Protein AF-A2FHY2-F1 (afdb_monomer_lite)

Secondary structure (DSSP, 8-state):
--HHHHHHHHHHHHHHHHHHHHHHHHHHHHHHHHHHHHHHHHHHHHHHHHHHHHHHHHHTTS---TT----HHHHHHTTTT-GGG---S--HHHHHHHHHHHHHHHHHHHHHHHHHHH-SS---HHHHHHHHHHHHHHHHHHHHTTSSPPPPTTSHHHHHHHHHHHHHHHHHHHHHTT-

Sequence (179 aa):
MSSAADQQQLNILQKAMEKHMKVEQMEEENDKIRQQIQTRQETFERLNQLSLAAATLLGSVDSSAPVTEMSSAKCLSKLEESDAVNGENDHFEDDQVKIIVGKYINHLLSKLVDFAERNPEQIDIFGMQEIEDEMSQLYIFGEDKKIIPTTKPTEGWKQSAAVHHQLFEKLHSYIEDNK

Structure (mmCIF, N/CA/C/O backbone):
data_AF-A2FHY2-F1
#
_entry.id   AF-A2FHY2-F1
#
loop_
_atom_site.group_PDB
_atom_site.id
_atom_site.type_symbol
_atom_site.label_atom_id
_atom_site.label_alt_id
_atom_site.label_comp_id
_atom_site.label_asym_id
_atom_site.label_entity_id
_atom_site.label_seq_id
_atom_site.pdbx_PDB_ins_code
_atom_site.Cartn_x
_atom_site.Cartn_y
_atom_site.Cartn_z
_atom_site.occupancy
_atom_site.B_iso_or_equiv
_atom_site.auth_seq_id
_atom_site.auth_comp_id
_atom_site.auth_asym_id
_atom_site.auth_atom_id
_atom_site.pdbx_PDB_model_num
ATOM 1 N N . MET A 1 1 ? -20.270 -5.194 70.641 1.00 48.66 1 MET A N 1
ATOM 2 C CA . MET A 1 1 ? -21.131 -5.127 69.437 1.00 48.66 1 MET A CA 1
ATOM 3 C C . MET A 1 1 ? -20.578 -4.108 68.420 1.00 48.66 1 MET A C 1
ATOM 5 O O . MET A 1 1 ? -21.302 -3.211 68.027 1.00 48.66 1 MET A O 1
ATOM 9 N N . SER A 1 2 ? -19.311 -4.233 67.987 1.00 54.50 2 SER A N 1
ATOM 10 C CA . SER A 1 2 ? -18.657 -3.274 67.055 1.00 54.50 2 SER A CA 1
ATOM 11 C C . SER A 1 2 ? -18.424 -3.831 65.642 1.00 54.50 2 SER A C 1
ATOM 13 O O . SER A 1 2 ? -18.349 -3.077 64.681 1.00 54.50 2 SER A O 1
ATOM 15 N N . SER A 1 3 ? -18.368 -5.160 65.473 1.00 61.81 3 SER A N 1
ATOM 16 C CA . SER A 1 3 ? -17.728 -5.738 64.282 1.00 61.81 3 SER A CA 1
ATOM 17 C C . SER A 1 3 ? -18.463 -5.497 62.962 1.00 61.81 3 SER A C 1
ATOM 19 O O . SER A 1 3 ? -17.822 -5.498 61.923 1.00 61.81 3 SER A O 1
ATOM 21 N N . ALA A 1 4 ? -19.780 -5.268 62.967 1.00 66.19 4 ALA A N 1
ATOM 22 C CA . ALA A 1 4 ? -20.539 -5.042 61.734 1.00 66.19 4 ALA A CA 1
ATOM 23 C C . ALA A 1 4 ? -20.279 -3.655 61.112 1.00 66.19 4 ALA A C 1
ATOM 25 O O . ALA A 1 4 ? -20.245 -3.534 59.887 1.00 66.19 4 ALA A O 1
ATOM 26 N N . ALA A 1 5 ? -20.056 -2.630 61.943 1.00 68.44 5 ALA A N 1
ATOM 27 C CA . ALA A 1 5 ? -19.719 -1.282 61.484 1.00 68.44 5 ALA A CA 1
ATOM 28 C C . ALA A 1 5 ? -18.279 -1.228 60.946 1.00 68.44 5 ALA A C 1
ATOM 30 O O . ALA A 1 5 ? -18.037 -0.665 59.878 1.00 68.44 5 ALA A O 1
ATOM 31 N N . ASP A 1 6 ? -17.360 -1.919 61.627 1.00 71.38 6 ASP A N 1
ATOM 32 C CA . ASP A 1 6 ? -15.963 -2.056 61.207 1.00 71.38 6 ASP A CA 1
ATOM 33 C C . ASP A 1 6 ? -15.853 -2.821 59.869 1.00 71.38 6 ASP A C 1
ATOM 35 O O . ASP A 1 6 ? -15.109 -2.421 58.972 1.00 71.38 6 ASP A O 1
ATOM 39 N N . GLN A 1 7 ? -16.669 -3.868 59.670 1.00 75.50 7 GLN A N 1
ATOM 40 C CA . GLN A 1 7 ? -16.727 -4.623 58.409 1.00 75.50 7 GLN A CA 1
ATOM 41 C C . GLN A 1 7 ? -17.286 -3.792 57.240 1.00 75.50 7 GLN A C 1
ATOM 43 O O . GLN A 1 7 ? -16.853 -3.949 56.095 1.00 75.50 7 GLN A O 1
ATOM 48 N N . GLN A 1 8 ? -18.260 -2.912 57.502 1.00 78.31 8 GLN A N 1
ATOM 49 C CA . GLN A 1 8 ? -18.812 -2.014 56.485 1.00 78.31 8 GLN A CA 1
ATOM 50 C C . GLN A 1 8 ? -17.817 -0.921 56.087 1.00 78.31 8 GLN A C 1
ATOM 52 O O . GLN A 1 8 ? -17.675 -0.650 54.894 1.00 78.31 8 GLN A O 1
ATOM 57 N N . GLN A 1 9 ? -17.092 -0.337 57.046 1.00 76.69 9 GLN A N 1
ATOM 58 C CA . GLN A 1 9 ? -16.035 0.634 56.749 1.00 76.69 9 GLN A CA 1
ATOM 59 C C . GLN A 1 9 ? -14.903 0.010 55.929 1.00 76.69 9 GLN A C 1
ATOM 61 O O . GLN A 1 9 ? -14.477 0.611 54.945 1.00 76.69 9 GLN A O 1
ATOM 66 N N . LEU A 1 10 ? -14.485 -1.218 56.254 1.00 81.19 10 LEU A N 1
ATOM 67 C CA . LEU A 1 10 ? -13.490 -1.967 55.478 1.00 81.19 10 LEU A CA 1
ATOM 68 C C . LEU A 1 10 ? -13.924 -2.193 54.024 1.00 81.19 10 LEU A C 1
ATOM 70 O O . LEU A 1 10 ? -13.144 -1.945 53.110 1.00 81.19 10 LEU A O 1
ATOM 74 N N . ASN A 1 11 ? -15.180 -2.581 53.793 1.00 83.31 11 ASN A N 1
ATOM 75 C CA . ASN A 1 11 ? -15.709 -2.781 52.439 1.00 83.31 11 ASN A CA 1
ATOM 76 C C . ASN A 1 11 ? -15.774 -1.485 51.616 1.00 83.31 11 ASN A C 1
ATOM 78 O O . ASN A 1 11 ? -15.537 -1.498 50.406 1.00 83.31 11 ASN A O 1
ATOM 82 N N . ILE A 1 12 ? -16.105 -0.359 52.254 1.00 84.44 12 ILE A N 1
ATOM 83 C CA . ILE A 1 12 ? -16.106 0.954 51.595 1.00 84.44 12 ILE A CA 1
ATOM 84 C C . ILE A 1 12 ? -14.674 1.352 51.225 1.00 84.44 12 ILE A C 1
ATOM 86 O O . ILE A 1 12 ? -14.441 1.820 50.111 1.00 84.44 12 ILE A O 1
ATOM 90 N N . LEU A 1 13 ? -13.716 1.117 52.125 1.00 82.62 13 LEU A N 1
ATOM 91 C CA . LEU A 1 13 ? -12.307 1.436 51.908 1.00 82.62 13 LEU A CA 1
ATOM 92 C C . LEU A 1 13 ? -11.693 0.569 50.799 1.00 82.62 13 LEU A C 1
ATOM 94 O O . LEU A 1 13 ? -10.979 1.081 49.941 1.00 82.62 13 LEU A O 1
ATOM 98 N N . GLN A 1 14 ? -12.046 -0.716 50.754 1.00 83.69 14 GLN A N 1
ATOM 99 C CA . GLN A 1 14 ? -11.593 -1.650 49.725 1.00 83.69 14 GLN A CA 1
ATOM 100 C C . GLN A 1 14 ? -12.135 -1.276 48.336 1.00 83.69 14 GLN A C 1
ATOM 102 O O . GLN A 1 14 ? -11.371 -1.204 47.376 1.00 83.69 14 GLN A O 1
ATOM 107 N N . LYS A 1 15 ? -13.420 -0.905 48.235 1.00 85.75 15 LYS A N 1
ATOM 108 C CA . LYS A 1 15 ? -13.997 -0.368 46.988 1.00 85.75 15 LYS A CA 1
ATOM 109 C C . LYS A 1 15 ? -13.391 0.972 46.575 1.00 85.75 15 LYS A C 1
ATOM 111 O O . LYS A 1 15 ? -13.248 1.235 45.382 1.00 85.75 15 LYS A O 1
ATOM 116 N N . ALA A 1 16 ? -13.058 1.834 47.536 1.00 85.69 16 ALA A N 1
ATOM 117 C CA . ALA A 1 16 ? -12.389 3.100 47.254 1.00 85.69 16 ALA A CA 1
ATOM 118 C C . ALA A 1 16 ? -10.971 2.869 46.707 1.00 85.69 16 ALA A C 1
ATOM 120 O O . ALA A 1 16 ? -10.602 3.510 45.726 1.00 85.69 16 ALA A O 1
ATOM 121 N N . MET A 1 17 ? -10.226 1.910 47.268 1.00 83.81 17 MET A N 1
ATOM 122 C CA . MET A 1 17 ? -8.915 1.489 46.762 1.00 83.81 17 MET A CA 1
ATOM 123 C C . MET A 1 17 ? -8.988 0.913 45.346 1.00 83.81 17 MET A C 1
ATOM 125 O O . MET A 1 17 ? -8.236 1.350 44.480 1.00 83.81 17 MET A O 1
ATOM 129 N N . GLU A 1 18 ? -9.911 -0.016 45.079 1.00 89.12 18 GLU A N 1
ATOM 130 C CA . GLU A 1 18 ? -10.090 -0.591 43.735 1.00 89.12 18 GLU A CA 1
ATOM 131 C C . GLU A 1 18 ? -10.430 0.483 42.698 1.00 89.12 18 GLU A C 1
ATOM 133 O O . GLU A 1 18 ? -9.916 0.476 41.577 1.00 89.12 18 GLU A O 1
ATOM 138 N N . LYS A 1 19 ? -11.278 1.444 43.079 1.00 87.25 19 LYS A N 1
ATOM 139 C CA . LYS A 1 19 ? -11.622 2.570 42.214 1.00 87.25 19 LYS A CA 1
ATOM 140 C C . LYS A 1 19 ? -10.417 3.476 41.966 1.00 87.25 19 LYS A C 1
ATOM 142 O O . LYS A 1 19 ? -10.242 3.913 40.835 1.00 87.25 19 LYS A O 1
ATOM 147 N N . HIS A 1 20 ? -9.594 3.732 42.983 1.00 86.88 20 HIS A N 1
ATOM 148 C CA . HIS A 1 20 ? -8.389 4.552 42.851 1.00 86.88 20 HIS A CA 1
ATOM 149 C C . HIS A 1 20 ? -7.358 3.897 41.925 1.00 86.88 20 HIS A C 1
ATOM 151 O O . HIS A 1 20 ? -6.875 4.552 41.010 1.00 86.88 20 HIS A O 1
ATOM 157 N N . MET A 1 21 ? -7.121 2.590 42.078 1.00 89.31 21 MET A N 1
ATOM 158 C CA . MET A 1 21 ? -6.261 1.811 41.176 1.00 89.31 21 MET A CA 1
ATOM 159 C C . MET A 1 21 ? -6.733 1.897 39.721 1.00 89.31 21 MET A C 1
ATOM 161 O O . MET A 1 21 ? -5.934 2.050 38.804 1.00 89.31 21 MET A O 1
ATOM 165 N N . LYS A 1 22 ? -8.050 1.820 39.500 1.00 89.75 22 LYS A N 1
ATOM 166 C CA . LYS A 1 22 ? -8.624 1.899 38.153 1.00 89.75 22 LYS A CA 1
ATOM 167 C C . LYS A 1 22 ? -8.522 3.301 37.547 1.00 89.75 22 LYS A C 1
ATOM 169 O O . LYS A 1 22 ? -8.405 3.421 36.333 1.00 89.75 22 LYS A O 1
ATOM 174 N N . VAL A 1 23 ? -8.584 4.346 38.372 1.00 90.69 23 VAL A N 1
ATOM 175 C CA . VAL A 1 23 ? -8.348 5.730 37.931 1.00 90.69 23 VAL A CA 1
ATOM 176 C C . VAL A 1 23 ? -6.892 5.906 37.517 1.00 90.69 23 VAL A C 1
ATOM 178 O O . VAL A 1 23 ? -6.649 6.378 36.415 1.00 90.69 23 VAL A O 1
ATOM 181 N N . GLU A 1 24 ? -5.954 5.438 38.337 1.00 90.12 24 GLU A N 1
ATOM 182 C CA . GLU A 1 24 ? -4.512 5.528 38.075 1.00 90.12 24 GLU A CA 1
ATOM 183 C C . GLU A 1 24 ? -4.128 4.795 36.777 1.00 90.12 24 GLU A C 1
ATOM 185 O O . GLU A 1 24 ? -3.419 5.327 35.928 1.00 90.12 24 GLU A O 1
ATOM 190 N N . GLN A 1 25 ? -4.712 3.614 36.553 1.00 91.44 25 GLN A N 1
ATOM 191 C CA . GLN A 1 25 ? -4.514 2.848 35.323 1.00 91.44 25 GLN A CA 1
ATOM 192 C C . GLN A 1 25 ? -5.077 3.565 34.082 1.00 91.44 25 GLN A C 1
ATOM 194 O O . GLN A 1 25 ? -4.459 3.548 33.019 1.00 91.44 25 GLN A O 1
ATOM 199 N N . MET A 1 26 ? -6.236 4.223 34.207 1.00 88.88 26 MET A N 1
ATOM 200 C CA . MET A 1 26 ? -6.795 5.024 33.111 1.00 88.88 26 MET A CA 1
ATOM 201 C C . MET A 1 26 ? -6.001 6.308 32.853 1.00 88.88 26 MET A C 1
ATOM 203 O O . MET A 1 26 ? -5.955 6.751 31.708 1.00 88.88 26 MET A O 1
ATOM 207 N N . GLU A 1 27 ? -5.393 6.915 33.875 1.00 92.31 27 GLU A N 1
ATOM 208 C CA . GLU A 1 27 ? -4.504 8.073 33.712 1.00 92.31 27 GLU A CA 1
ATOM 209 C C . GLU A 1 27 ? -3.237 7.688 32.941 1.00 92.31 27 GLU A C 1
ATOM 211 O O . GLU A 1 27 ? -2.891 8.358 31.968 1.00 92.31 27 GLU A O 1
ATOM 216 N N . GLU A 1 28 ? -2.621 6.553 33.278 1.00 92.31 28 GLU A N 1
ATOM 217 C CA . GLU A 1 28 ? -1.433 6.044 32.583 1.00 92.31 28 GLU A CA 1
ATOM 218 C C . GLU A 1 28 ? -1.728 5.693 31.108 1.00 92.31 28 GLU A C 1
ATOM 220 O O . GLU A 1 28 ? -0.950 6.014 30.202 1.00 92.31 28 GLU A O 1
ATOM 225 N N . GLU A 1 29 ? -2.897 5.104 30.827 1.00 90.12 29 GLU A N 1
ATOM 226 C CA . GLU A 1 29 ? -3.363 4.889 29.452 1.00 90.12 29 GLU A CA 1
ATOM 227 C C . GLU A 1 29 ? -3.630 6.210 28.710 1.00 90.12 29 GLU A C 1
ATOM 229 O O . GLU A 1 29 ? -3.297 6.325 27.525 1.00 90.12 29 GLU A O 1
ATOM 234 N N . ASN A 1 30 ? -4.181 7.225 29.386 1.00 89.56 30 ASN A N 1
ATOM 235 C CA . ASN A 1 30 ? -4.421 8.546 28.794 1.00 89.56 30 ASN A CA 1
ATOM 236 C C . ASN A 1 30 ? -3.106 9.223 28.392 1.00 89.56 30 ASN A C 1
ATOM 238 O O . ASN A 1 30 ? -2.996 9.749 27.282 1.00 89.56 30 ASN A O 1
ATOM 242 N N . ASP A 1 31 ? -2.096 9.159 29.258 1.00 92.81 31 ASP A N 1
ATOM 243 C CA . ASP A 1 31 ? -0.769 9.716 28.996 1.00 92.81 31 ASP A CA 1
ATOM 244 C C . ASP A 1 31 ? -0.086 9.014 27.821 1.00 92.81 31 ASP A C 1
ATOM 246 O O . ASP A 1 31 ? 0.477 9.667 26.934 1.00 92.81 31 ASP A O 1
ATOM 250 N N . LYS A 1 32 ? -0.220 7.687 27.732 1.00 92.06 32 LYS A N 1
ATOM 251 C CA . LYS A 1 32 ? 0.290 6.913 26.596 1.00 92.06 32 LYS A CA 1
ATOM 252 C C . LYS A 1 32 ? -0.391 7.301 25.281 1.00 92.06 32 LYS A C 1
ATOM 254 O O . LYS A 1 32 ? 0.282 7.451 24.258 1.00 92.06 32 LYS A O 1
ATOM 259 N N . ILE A 1 33 ? -1.710 7.495 25.294 1.00 92.56 33 ILE A N 1
ATOM 260 C CA . ILE A 1 33 ? -2.466 7.948 24.117 1.00 92.56 33 ILE A CA 1
ATOM 261 C C . ILE A 1 33 ? -2.042 9.368 23.717 1.00 92.56 33 ILE A C 1
ATOM 263 O O . ILE A 1 33 ? -1.832 9.630 22.532 1.00 92.56 33 ILE A O 1
ATOM 267 N N . ARG A 1 34 ? -1.847 10.276 24.681 1.00 91.81 34 ARG A N 1
ATOM 268 C CA . ARG A 1 34 ? -1.365 11.644 24.422 1.00 91.81 34 ARG A CA 1
ATOM 269 C C . ARG A 1 34 ? 0.006 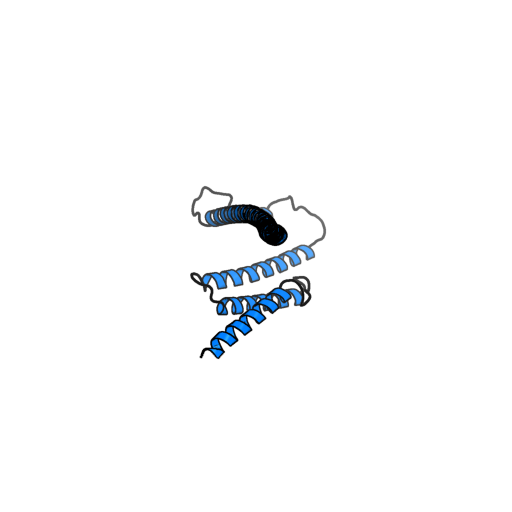11.652 23.754 1.00 91.81 34 ARG A C 1
ATOM 271 O O . ARG A 1 34 ? 0.182 12.362 22.765 1.00 91.81 34 ARG A O 1
ATOM 278 N N . GLN A 1 35 ? 0.935 10.821 24.224 1.00 91.38 35 GLN A N 1
ATOM 279 C CA . GLN A 1 35 ? 2.245 10.669 23.584 1.00 91.38 35 GLN A CA 1
ATOM 280 C C . GLN A 1 35 ? 2.120 10.159 22.142 1.00 91.38 35 GLN A C 1
ATOM 282 O O . GLN A 1 35 ? 2.740 10.715 21.237 1.00 91.38 35 GLN A O 1
ATOM 287 N N . GLN A 1 36 ? 1.272 9.154 21.894 1.00 90.50 36 GLN A N 1
ATOM 288 C CA . GLN A 1 36 ? 1.044 8.640 20.538 1.00 90.50 36 GLN A CA 1
ATOM 289 C C . GLN A 1 36 ? 0.438 9.690 19.597 1.00 90.50 36 GLN A C 1
ATOM 291 O O . GLN A 1 36 ? 0.816 9.746 18.424 1.00 90.50 36 GLN A O 1
ATOM 296 N N . ILE A 1 37 ? -0.485 10.521 20.090 1.00 91.00 37 ILE A N 1
ATOM 297 C CA . ILE A 1 37 ? -1.068 11.627 19.316 1.00 91.00 37 ILE A CA 1
ATOM 298 C C . ILE A 1 37 ? 0.016 12.639 18.940 1.00 91.00 37 ILE A C 1
ATOM 300 O O . ILE A 1 37 ? 0.085 13.038 17.778 1.00 91.00 37 ILE A O 1
ATOM 304 N N . GLN A 1 38 ? 0.891 12.996 19.881 1.00 90.81 38 GLN A N 1
ATOM 305 C CA . GLN A 1 38 ? 1.967 13.956 19.642 1.00 90.81 38 GLN A CA 1
ATOM 306 C C . GLN A 1 38 ? 2.948 13.462 18.566 1.00 90.81 38 GLN A C 1
ATOM 308 O O . GLN A 1 38 ? 3.219 14.177 17.604 1.00 90.81 38 GLN A O 1
ATOM 313 N N . THR A 1 39 ? 3.395 12.203 18.640 1.00 87.50 39 THR A N 1
ATOM 314 C CA . THR A 1 39 ? 4.270 11.616 17.605 1.00 87.50 39 THR A CA 1
ATOM 315 C C . THR A 1 39 ? 3.592 11.568 16.229 1.00 87.50 39 THR A C 1
ATOM 317 O O . THR A 1 39 ? 4.223 11.801 15.192 1.00 87.50 39 THR A O 1
ATOM 320 N N . ARG A 1 40 ? 2.285 11.277 16.190 1.00 88.81 40 ARG A N 1
ATOM 321 C CA . ARG A 1 40 ? 1.522 11.267 14.933 1.00 88.81 40 ARG A CA 1
ATOM 322 C C . ARG A 1 40 ? 1.339 12.669 14.354 1.00 88.81 40 ARG A C 1
ATOM 324 O O . ARG A 1 40 ? 1.403 12.803 13.135 1.00 88.81 40 ARG A O 1
ATOM 331 N N . GLN A 1 41 ? 1.170 13.697 15.185 1.00 89.38 41 GLN A N 1
ATOM 332 C CA . GLN A 1 41 ? 1.123 15.093 14.736 1.00 89.38 41 GLN A CA 1
ATOM 333 C C . GLN A 1 41 ? 2.435 15.531 14.081 1.00 89.38 41 GLN A C 1
ATOM 335 O O . GLN A 1 41 ? 2.396 16.078 12.984 1.00 89.38 41 GLN A O 1
ATOM 340 N N . GLU A 1 42 ? 3.588 15.213 14.674 1.00 86.56 42 GLU A N 1
ATOM 341 C CA . GLU A 1 42 ? 4.898 15.531 14.078 1.00 86.56 42 GLU A CA 1
ATOM 342 C C . GLU A 1 42 ? 5.093 14.848 12.715 1.00 86.56 42 GLU A C 1
ATOM 344 O O . GLU A 1 42 ? 5.614 15.433 11.760 1.00 86.56 42 GLU A O 1
ATOM 349 N N . THR A 1 43 ? 4.640 13.596 12.606 1.00 85.44 43 THR A N 1
ATOM 350 C CA . THR A 1 43 ? 4.687 12.845 11.344 1.00 85.44 43 THR A CA 1
ATOM 351 C C . THR A 1 43 ? 3.786 13.494 10.293 1.00 85.44 43 THR A C 1
ATOM 353 O O . THR A 1 43 ? 4.195 13.654 9.143 1.00 85.44 43 THR A O 1
ATOM 356 N N . PHE A 1 44 ? 2.582 13.910 10.693 1.00 90.75 44 PHE A N 1
ATOM 357 C CA . PHE A 1 44 ? 1.634 14.602 9.825 1.00 90.75 44 PHE A CA 1
ATOM 358 C C . PHE A 1 44 ? 2.169 15.958 9.347 1.00 90.75 44 PHE A C 1
ATOM 360 O O . PHE A 1 44 ? 2.077 16.262 8.159 1.00 90.75 44 PHE A O 1
ATOM 367 N N . GLU A 1 45 ? 2.790 16.749 10.225 1.00 87.31 45 GLU A N 1
ATOM 368 C CA . GLU A 1 45 ? 3.405 18.028 9.853 1.00 87.31 45 GLU A CA 1
ATOM 369 C C . GLU A 1 45 ? 4.521 17.853 8.821 1.00 87.31 45 GLU A C 1
ATOM 371 O O . GLU A 1 45 ? 4.554 18.587 7.831 1.00 87.31 45 GLU A O 1
ATOM 376 N N . ARG A 1 46 ? 5.389 16.846 8.984 1.00 82.12 46 ARG A N 1
ATOM 377 C CA . ARG A 1 46 ? 6.412 16.520 7.974 1.00 82.12 46 ARG A CA 1
ATOM 378 C C . ARG A 1 46 ? 5.800 16.142 6.633 1.00 82.12 46 ARG A C 1
ATOM 380 O O . ARG A 1 46 ? 6.283 16.588 5.595 1.00 82.12 46 ARG A O 1
ATOM 387 N N . LEU A 1 47 ? 4.745 15.334 6.648 1.00 83.75 47 LEU A N 1
ATOM 388 C CA . LEU A 1 47 ? 4.060 14.903 5.431 1.00 83.75 47 LEU A CA 1
ATOM 389 C C . LEU A 1 47 ? 3.398 16.088 4.716 1.00 83.75 47 LEU A C 1
ATOM 391 O O . LEU A 1 47 ? 3.493 16.207 3.496 1.00 83.75 47 LEU A O 1
ATOM 395 N N . ASN A 1 48 ? 2.810 17.010 5.479 1.00 78.25 48 ASN A N 1
ATOM 396 C CA . ASN A 1 48 ? 2.235 18.242 4.953 1.00 78.25 48 ASN A CA 1
ATOM 397 C C . ASN A 1 48 ? 3.308 19.164 4.342 1.00 78.25 48 ASN A C 1
ATOM 399 O O . ASN A 1 48 ? 3.120 19.687 3.246 1.00 78.25 48 ASN A O 1
ATOM 403 N N . GLN A 1 49 ? 4.467 19.309 4.995 1.00 78.81 49 GLN A N 1
ATOM 404 C CA . GLN A 1 49 ? 5.603 20.067 4.448 1.00 78.81 49 GLN A CA 1
ATOM 405 C C . GLN A 1 49 ? 6.126 19.463 3.136 1.00 78.81 49 GLN A C 1
ATOM 407 O O . GLN A 1 49 ? 6.375 20.196 2.180 1.00 78.81 49 GLN A O 1
ATOM 412 N N . LEU A 1 50 ? 6.252 18.134 3.065 1.00 74.81 50 LEU A N 1
ATOM 413 C CA . LEU A 1 50 ? 6.634 17.418 1.842 1.00 74.81 50 LEU A CA 1
ATOM 414 C C . LEU A 1 50 ? 5.602 17.598 0.722 1.00 74.81 50 LEU A C 1
ATOM 416 O O . LEU A 1 50 ? 5.984 17.842 -0.420 1.00 74.81 50 LEU A O 1
ATOM 420 N N . SER A 1 51 ? 4.311 17.536 1.051 1.00 71.69 51 SER A N 1
ATOM 421 C CA . SER A 1 51 ? 3.216 17.768 0.103 1.00 71.69 51 SER A CA 1
ATOM 422 C C . SER A 1 51 ? 3.242 19.193 -0.468 1.00 71.69 51 SER A C 1
ATOM 424 O O . SER A 1 51 ? 3.187 19.377 -1.682 1.00 71.69 51 SER A O 1
ATOM 426 N N . LEU A 1 52 ? 3.438 20.208 0.381 1.00 69.25 52 LEU A N 1
ATOM 427 C CA . LEU A 1 52 ? 3.603 21.605 -0.044 1.00 69.25 52 LEU A CA 1
ATOM 428 C C . LEU A 1 52 ? 4.836 21.802 -0.942 1.00 69.25 52 LEU A C 1
ATOM 430 O O . LEU A 1 52 ? 4.765 22.522 -1.942 1.00 69.25 52 LEU A O 1
ATOM 434 N N . ALA A 1 53 ? 5.957 21.149 -0.624 1.00 67.50 53 ALA A N 1
ATOM 435 C CA . ALA A 1 53 ? 7.163 21.196 -1.449 1.00 67.50 53 ALA A CA 1
ATOM 436 C C . ALA A 1 53 ? 6.946 20.534 -2.823 1.00 67.50 53 ALA A C 1
ATOM 438 O O . ALA A 1 53 ? 7.344 21.093 -3.846 1.00 67.50 53 ALA A O 1
ATOM 439 N N . ALA A 1 54 ? 6.255 19.391 -2.862 1.00 66.12 54 ALA A N 1
ATOM 440 C CA . ALA A 1 54 ? 5.876 18.714 -4.099 1.00 66.12 54 ALA A CA 1
ATOM 441 C C . ALA A 1 54 ? 4.894 19.549 -4.941 1.00 66.12 54 ALA A C 1
ATOM 443 O O . ALA A 1 54 ? 5.080 19.674 -6.149 1.00 66.12 54 ALA A O 1
ATOM 444 N N . ALA A 1 55 ? 3.904 20.194 -4.319 1.00 60.09 55 ALA A N 1
ATOM 445 C CA . ALA A 1 55 ? 2.975 21.091 -5.008 1.00 60.09 55 ALA A CA 1
ATOM 446 C C . ALA A 1 55 ? 3.678 22.337 -5.578 1.00 60.09 55 ALA A C 1
ATOM 448 O O . ALA A 1 55 ? 3.353 22.779 -6.677 1.00 60.09 55 ALA A O 1
ATOM 449 N N . THR A 1 56 ? 4.683 22.872 -4.876 1.00 59.84 56 THR A N 1
ATOM 450 C CA . THR A 1 56 ? 5.514 23.987 -5.371 1.00 59.84 56 THR A CA 1
ATOM 451 C C . THR A 1 56 ? 6.354 23.570 -6.584 1.00 59.84 56 THR A C 1
ATOM 453 O O . THR A 1 56 ? 6.514 24.351 -7.520 1.00 59.84 56 THR A O 1
ATOM 456 N N . LEU A 1 57 ? 6.852 22.328 -6.599 1.00 55.28 57 LEU A N 1
ATOM 457 C CA . LEU A 1 57 ? 7.523 21.738 -7.762 1.00 55.28 57 LEU A CA 1
ATOM 458 C C . LEU A 1 57 ? 6.560 21.495 -8.930 1.00 55.28 57 LEU A C 1
ATOM 460 O O . LEU A 1 57 ? 6.960 21.659 -10.072 1.00 55.28 57 LEU A O 1
ATOM 464 N N . LEU A 1 58 ? 5.302 21.132 -8.670 1.00 52.47 58 LEU A N 1
ATOM 465 C CA . LEU A 1 58 ? 4.296 20.950 -9.720 1.00 52.47 58 LEU A CA 1
ATOM 466 C C . LEU A 1 58 ? 3.850 22.296 -10.318 1.00 52.47 58 LEU A C 1
ATOM 468 O O . LEU A 1 58 ? 3.720 22.427 -11.531 1.00 52.47 58 LEU A O 1
ATOM 472 N N . GLY A 1 59 ? 3.678 23.322 -9.479 1.00 44.69 59 GLY A N 1
ATOM 473 C CA . GLY A 1 59 ? 3.306 24.674 -9.909 1.00 44.69 59 GLY A CA 1
ATOM 474 C C . GLY A 1 59 ? 4.387 25.394 -10.725 1.00 44.69 59 GLY A C 1
ATOM 475 O O . GLY A 1 59 ? 4.069 26.307 -11.482 1.00 44.69 59 GLY A O 1
ATOM 476 N N . SER A 1 60 ? 5.655 24.978 -10.626 1.00 45.66 60 SER A N 1
ATOM 477 C CA . SER A 1 60 ? 6.738 25.488 -11.479 1.00 45.66 60 SER A CA 1
ATOM 478 C C . SER A 1 60 ? 6.828 24.800 -12.850 1.00 45.66 60 SER A C 1
ATOM 480 O O . SER A 1 60 ? 7.584 25.266 -13.704 1.00 45.66 60 SER A O 1
ATOM 482 N N . VAL A 1 61 ? 6.044 23.740 -13.091 1.00 49.28 61 VAL A N 1
ATOM 483 C CA . VAL A 1 61 ? 5.919 23.074 -14.403 1.00 49.28 61 VAL A CA 1
ATOM 484 C C . VAL A 1 61 ? 4.933 23.813 -15.320 1.00 49.28 61 VAL A C 1
ATOM 486 O O . VAL A 1 61 ? 5.082 23.744 -16.537 1.00 49.28 61 VAL A O 1
ATOM 489 N N . ASP A 1 62 ? 3.994 24.590 -14.766 1.00 45.78 62 ASP A N 1
ATOM 490 C CA . ASP A 1 62 ? 2.908 25.243 -15.518 1.00 45.78 62 ASP A CA 1
ATOM 491 C C . ASP A 1 62 ? 3.052 26.775 -15.616 1.00 45.78 62 ASP A C 1
ATOM 493 O O . ASP A 1 62 ? 2.108 27.538 -15.413 1.00 45.78 62 ASP A O 1
ATOM 497 N N . SER A 1 63 ? 4.262 27.272 -15.897 1.00 39.16 63 SER A N 1
ATOM 498 C CA . SER A 1 63 ? 4.472 28.711 -16.100 1.00 39.16 63 SER A CA 1
ATOM 499 C C . SER A 1 63 ? 5.070 29.012 -17.468 1.00 39.16 63 SER A C 1
ATOM 501 O O . SER A 1 63 ? 6.274 28.930 -17.696 1.00 39.16 63 SER A O 1
ATOM 503 N N . SER A 1 64 ? 4.198 29.444 -18.377 1.00 49.81 64 SER A N 1
ATOM 504 C CA . SER A 1 64 ? 4.490 30.022 -19.692 1.00 49.81 64 SER A CA 1
ATOM 505 C C . SER A 1 64 ? 5.178 31.403 -19.622 1.00 49.81 64 SER A C 1
ATOM 507 O O . SER A 1 64 ? 4.938 32.265 -20.469 1.00 49.81 64 SER A O 1
ATOM 509 N N . ALA A 1 65 ? 6.002 31.659 -18.600 1.00 46.72 65 ALA A N 1
ATOM 510 C CA . ALA A 1 65 ? 6.672 32.935 -18.368 1.00 46.72 65 ALA A CA 1
ATOM 511 C C . ALA A 1 65 ? 8.160 32.865 -18.785 1.00 46.72 65 ALA A C 1
ATOM 513 O O . ALA A 1 65 ? 8.888 31.990 -18.320 1.00 46.72 65 ALA A O 1
ATOM 514 N N . PRO A 1 66 ? 8.664 33.805 -19.609 1.00 49.31 66 PRO A N 1
ATOM 515 C CA . PRO A 1 66 ? 9.993 33.714 -20.224 1.00 49.31 66 PRO A CA 1
ATOM 516 C C . PRO A 1 66 ? 11.172 34.080 -19.296 1.00 49.31 66 PRO A C 1
ATOM 518 O O . PRO A 1 66 ? 12.279 34.277 -19.786 1.00 49.31 66 PRO A O 1
ATOM 521 N N . VAL A 1 67 ? 10.967 34.215 -17.976 1.00 45.00 67 VAL A N 1
ATOM 522 C CA . VAL A 1 67 ? 12.000 34.742 -17.049 1.00 45.00 67 VAL A CA 1
ATOM 523 C C . VAL A 1 67 ? 12.299 33.825 -15.853 1.00 45.00 67 VAL A C 1
ATOM 525 O O . VAL A 1 67 ? 13.261 34.057 -15.128 1.00 45.00 67 VAL A O 1
ATOM 528 N N . THR A 1 68 ? 11.584 32.717 -15.671 1.00 46.97 68 THR A N 1
ATOM 529 C CA . THR A 1 68 ? 11.949 31.682 -14.684 1.00 46.97 68 THR A CA 1
ATOM 530 C C . THR A 1 68 ? 12.743 30.558 -15.346 1.00 46.97 68 THR A C 1
ATOM 532 O O . THR A 1 68 ? 12.362 29.390 -15.333 1.00 46.97 68 THR A O 1
ATOM 535 N N . GLU A 1 69 ? 13.883 30.909 -15.947 1.00 45.78 69 GLU A N 1
ATOM 536 C CA . GLU A 1 69 ? 14.872 29.919 -16.378 1.00 45.78 69 GLU A CA 1
ATOM 537 C C . GLU A 1 69 ? 15.624 29.351 -15.167 1.00 45.78 69 GLU A C 1
ATOM 539 O O . GLU A 1 69 ? 16.715 29.792 -14.829 1.00 45.78 69 GLU A O 1
ATOM 544 N N . MET A 1 70 ? 15.045 28.335 -14.538 1.00 47.53 70 MET A N 1
ATOM 545 C CA . MET A 1 70 ? 15.755 27.095 -14.204 1.00 47.53 70 MET A CA 1
ATOM 546 C C . MET A 1 70 ? 14.707 25.985 -14.110 1.00 47.53 70 MET A C 1
ATOM 548 O O . MET A 1 70 ? 14.423 25.427 -13.056 1.00 47.53 70 MET A O 1
ATOM 552 N N . SER A 1 71 ? 14.086 25.708 -15.260 1.00 48.47 71 SER A N 1
ATOM 553 C CA . SER A 1 71 ? 13.288 24.502 -15.452 1.00 48.47 71 SER A CA 1
ATOM 554 C C . SER A 1 71 ? 14.152 23.292 -15.105 1.00 48.47 71 SER A C 1
ATOM 556 O O . SER A 1 71 ? 15.262 23.144 -15.626 1.00 48.47 71 SER A O 1
ATOM 558 N N . SER A 1 72 ? 13.639 22.413 -14.250 1.00 49.44 72 SER A N 1
ATOM 559 C CA . SER A 1 72 ? 14.260 21.136 -13.899 1.00 49.44 72 SER A CA 1
ATOM 560 C C . SER A 1 72 ? 14.627 20.327 -15.148 1.00 49.44 72 SER A C 1
ATOM 562 O O . SER A 1 72 ? 15.641 19.644 -15.147 1.00 49.44 72 SER A O 1
ATOM 564 N N . ALA A 1 73 ? 13.887 20.487 -16.252 1.00 42.50 73 ALA A N 1
ATOM 565 C CA . ALA A 1 73 ? 14.208 19.878 -17.541 1.00 42.50 73 ALA A CA 1
ATOM 566 C C . ALA A 1 73 ? 15.482 20.456 -18.190 1.00 42.50 73 ALA A C 1
ATOM 568 O O . ALA A 1 73 ? 16.215 19.713 -18.830 1.00 42.50 73 ALA A O 1
ATOM 569 N N . LYS A 1 74 ? 15.797 21.745 -17.986 1.00 42.72 74 LYS A N 1
ATOM 570 C CA . LYS A 1 74 ? 17.049 22.379 -18.449 1.00 42.72 74 LYS A CA 1
ATOM 571 C C . LYS A 1 74 ? 18.234 22.045 -17.529 1.00 42.72 74 LYS A C 1
ATOM 573 O O . LYS A 1 74 ? 19.367 21.948 -17.988 1.00 42.72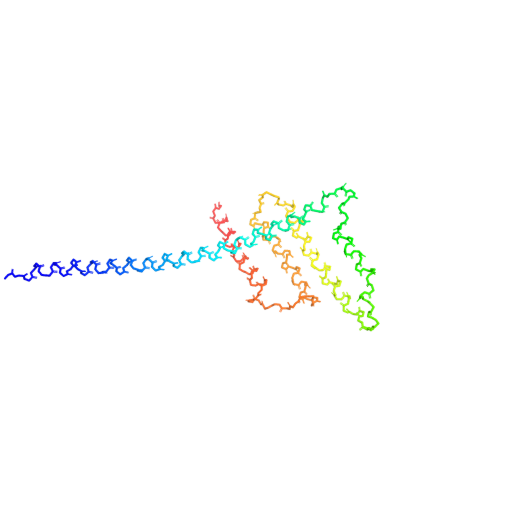 74 LYS A O 1
ATOM 578 N N . CYS A 1 75 ? 17.979 21.818 -16.237 1.00 47.41 75 CYS A N 1
ATOM 579 C CA . CYS A 1 75 ? 18.972 21.244 -15.319 1.00 47.41 75 CYS A CA 1
ATOM 580 C C . CYS A 1 75 ? 19.265 19.770 -15.648 1.00 47.41 75 CYS A C 1
ATOM 582 O O . CYS A 1 75 ? 20.405 19.336 -15.521 1.00 47.41 75 CYS A O 1
ATOM 584 N N . LEU A 1 76 ? 18.260 19.030 -16.128 1.00 49.44 76 LEU A N 1
ATOM 585 C CA . LEU A 1 76 ? 18.420 17.672 -16.645 1.00 49.44 76 LEU A CA 1
ATOM 586 C C . LEU A 1 76 ? 19.080 17.647 -18.033 1.00 49.44 76 LEU A C 1
ATOM 588 O O . LEU A 1 76 ? 19.890 16.768 -18.288 1.00 49.44 76 LEU A O 1
ATOM 592 N N . SER A 1 77 ? 18.816 18.624 -18.908 1.00 47.38 77 SER A N 1
ATOM 593 C CA . SER A 1 77 ? 19.459 18.696 -20.229 1.00 47.38 77 SER A CA 1
ATOM 594 C C . SER A 1 77 ? 20.924 19.143 -20.163 1.00 47.38 77 SER A C 1
ATOM 596 O O . SER A 1 77 ? 21.706 18.804 -21.039 1.00 47.38 77 SER A O 1
ATOM 598 N N . LYS A 1 78 ? 21.325 19.886 -19.122 1.00 47.72 78 LYS A N 1
ATOM 599 C CA . LYS A 1 78 ? 22.728 20.276 -18.887 1.00 47.72 78 LYS A CA 1
ATOM 600 C C . LYS A 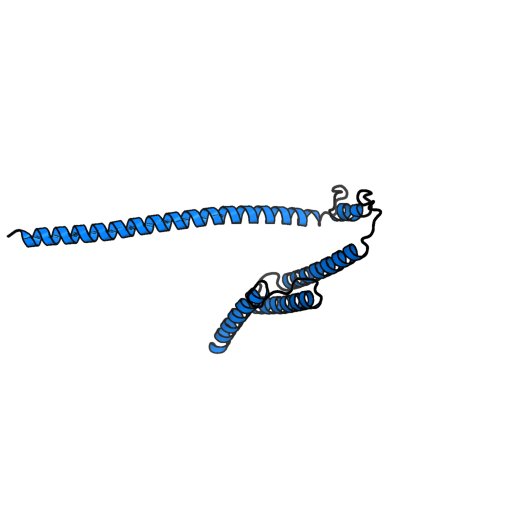1 78 ? 23.568 19.212 -18.172 1.00 47.72 78 LYS A C 1
ATOM 602 O O . LYS A 1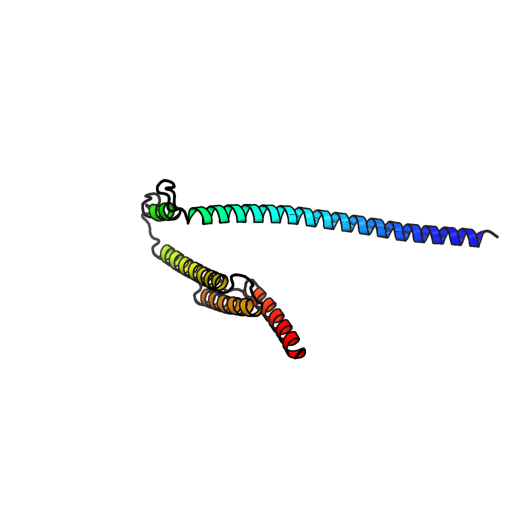 78 ? 24.766 19.423 -18.004 1.00 47.72 78 LYS A O 1
ATOM 607 N N . LEU A 1 79 ? 22.981 18.076 -17.780 1.00 46.81 79 LEU A N 1
ATOM 608 C CA . LEU A 1 79 ? 23.756 16.896 -17.372 1.00 46.81 79 LEU A CA 1
ATOM 609 C C . LEU A 1 79 ? 24.559 16.319 -18.547 1.00 46.81 79 LEU A C 1
ATOM 611 O O . LEU A 1 79 ? 25.656 15.826 -18.319 1.00 46.81 79 LEU A O 1
ATOM 615 N N . GLU A 1 80 ? 24.064 16.439 -19.784 1.00 44.94 80 GLU A N 1
ATOM 616 C CA . GLU A 1 80 ? 24.795 16.014 -20.990 1.00 44.94 80 GLU A CA 1
ATOM 617 C C . GLU A 1 80 ? 25.964 16.955 -21.349 1.00 44.94 80 GLU A C 1
ATOM 619 O O . GLU A 1 80 ? 26.906 16.535 -22.010 1.00 44.94 80 GLU A O 1
ATOM 624 N N . GLU A 1 81 ? 25.936 18.214 -20.893 1.00 43.28 81 GLU A N 1
ATOM 625 C CA . GLU A 1 81 ? 26.954 19.244 -21.187 1.00 43.28 81 GLU A CA 1
ATOM 626 C C . GLU A 1 81 ? 27.961 19.454 -20.036 1.00 43.28 81 GLU A C 1
ATOM 628 O O . GLU A 1 81 ? 28.803 20.353 -20.091 1.00 43.28 81 GLU A O 1
ATOM 633 N N . SER A 1 82 ? 27.873 18.666 -18.958 1.00 38.41 82 SER A N 1
ATOM 634 C CA . SER A 1 82 ? 28.773 18.782 -17.810 1.00 38.41 82 SER A CA 1
ATOM 635 C C . SER A 1 82 ? 29.998 17.877 -17.968 1.00 38.41 82 SER A C 1
ATOM 637 O O . SER A 1 82 ? 29.920 16.667 -17.768 1.00 38.41 82 SER A O 1
ATOM 639 N N . ASP A 1 83 ? 31.167 18.483 -18.196 1.00 42.97 83 ASP A N 1
ATOM 640 C CA . ASP A 1 83 ? 32.492 17.826 -18.167 1.00 42.97 83 ASP A CA 1
ATOM 641 C C . ASP A 1 83 ? 32.861 17.203 -16.796 1.00 42.97 83 ASP A C 1
ATOM 643 O O . ASP A 1 83 ? 33.946 16.643 -16.629 1.00 42.97 83 ASP A O 1
ATOM 647 N N . ALA A 1 84 ? 31.967 17.249 -15.799 1.00 43.69 84 ALA A N 1
ATOM 648 C CA . ALA A 1 84 ? 32.096 16.473 -14.564 1.00 43.69 84 ALA A CA 1
ATOM 649 C C . ALA A 1 84 ? 31.979 14.950 -14.800 1.00 43.69 84 ALA A C 1
ATOM 651 O O . ALA A 1 84 ? 32.299 14.174 -13.900 1.00 43.69 84 ALA A O 1
ATOM 652 N N . VAL A 1 85 ? 31.559 14.531 -16.003 1.00 45.56 85 VAL A N 1
ATOM 653 C CA . VAL A 1 85 ? 31.509 13.134 -16.467 1.00 45.56 85 VAL A CA 1
ATOM 654 C C . VAL A 1 85 ? 32.572 12.871 -17.547 1.00 45.56 85 VAL A C 1
ATOM 656 O O . VAL A 1 85 ? 32.374 12.058 -18.440 1.00 45.56 85 VAL A O 1
ATOM 659 N N . ASN A 1 86 ? 33.748 13.502 -17.472 1.00 43.72 86 ASN A N 1
ATOM 660 C CA . ASN A 1 86 ? 34.928 12.944 -18.145 1.00 43.72 86 ASN A CA 1
ATOM 661 C C . ASN A 1 86 ? 35.500 11.800 -17.303 1.00 43.72 86 ASN A C 1
ATOM 663 O O . ASN A 1 86 ? 36.539 11.908 -16.654 1.00 43.72 86 ASN A O 1
ATOM 667 N N . GLY A 1 87 ? 34.763 10.692 -17.307 1.00 37.50 87 GLY A N 1
ATOM 668 C CA . GLY A 1 87 ? 35.276 9.375 -16.983 1.00 37.50 87 GLY A CA 1
ATOM 669 C C . GLY A 1 87 ? 35.704 8.694 -18.273 1.00 37.50 87 GLY A C 1
ATOM 670 O O . GLY A 1 87 ? 34.971 7.872 -18.815 1.00 37.50 87 GLY A O 1
ATOM 671 N N . GLU A 1 88 ? 36.903 9.011 -18.763 1.00 44.59 88 GLU A N 1
ATOM 672 C CA . GLU A 1 88 ? 37.689 7.992 -19.456 1.00 44.59 88 GLU A CA 1
ATOM 673 C C . GLU A 1 88 ? 37.789 6.810 -18.478 1.00 44.59 88 GLU A C 1
ATOM 675 O O . GLU A 1 88 ? 38.526 6.925 -17.503 1.00 44.59 88 GLU A O 1
ATOM 680 N N . ASN A 1 89 ? 36.930 5.788 -18.627 1.00 40.94 89 ASN A N 1
ATOM 681 C CA . ASN A 1 89 ? 37.090 4.374 -18.232 1.00 40.94 89 ASN A CA 1
ATOM 682 C C . ASN A 1 89 ? 35.719 3.643 -18.135 1.00 40.94 89 ASN A C 1
ATOM 684 O O . ASN A 1 89 ? 34.959 3.825 -17.188 1.00 40.94 89 ASN A O 1
ATOM 688 N N . ASP A 1 90 ? 35.450 2.765 -19.109 1.00 47.56 90 ASP A N 1
ATOM 689 C CA . ASP A 1 90 ? 34.924 1.397 -18.920 1.00 47.56 90 ASP A CA 1
ATOM 690 C C . ASP A 1 90 ? 33.594 1.111 -18.168 1.00 47.56 90 ASP A C 1
ATOM 692 O O . ASP A 1 90 ? 33.557 0.167 -17.389 1.00 47.56 90 ASP A O 1
ATOM 696 N N . HIS A 1 91 ? 32.449 1.763 -18.446 1.00 44.59 91 HIS A N 1
ATOM 697 C CA . HIS A 1 91 ? 31.141 1.253 -17.944 1.00 44.59 91 HIS A CA 1
ATOM 698 C C . HIS A 1 91 ? 29.921 1.462 -18.873 1.00 44.59 91 HIS A C 1
ATOM 700 O O . HIS A 1 91 ? 28.892 1.994 -18.471 1.00 44.59 91 HIS A O 1
ATOM 706 N N . PHE A 1 92 ? 29.969 0.964 -20.112 1.00 52.53 92 PHE A N 1
ATOM 707 C CA . PHE A 1 92 ? 28.805 0.992 -21.024 1.00 52.53 92 PHE A CA 1
ATOM 708 C C . PHE A 1 92 ? 27.615 0.119 -20.557 1.00 52.53 92 PHE A C 1
ATOM 710 O O . PHE A 1 92 ? 26.470 0.367 -20.936 1.00 52.53 92 PHE A O 1
ATOM 717 N N . GLU A 1 93 ? 27.864 -0.915 -19.747 1.00 53.00 93 GLU A N 1
ATOM 718 C CA . GLU A 1 93 ? 26.819 -1.830 -19.256 1.00 53.00 93 GLU A CA 1
ATOM 719 C C . GLU A 1 93 ? 25.984 -1.225 -18.116 1.00 53.00 93 GLU A C 1
ATOM 721 O O . GLU A 1 93 ? 24.774 -1.447 -18.049 1.00 53.00 93 GLU A O 1
ATOM 726 N N . ASP A 1 94 ? 26.601 -0.417 -17.252 1.00 54.44 94 ASP A N 1
ATOM 727 C CA . ASP A 1 94 ? 25.952 0.136 -16.057 1.00 54.44 94 ASP A CA 1
ATOM 728 C C . ASP A 1 94 ? 24.919 1.223 -16.420 1.00 54.44 94 ASP A C 1
ATOM 730 O O . ASP A 1 94 ? 23.860 1.344 -15.797 1.00 54.44 94 ASP A O 1
ATOM 734 N N . ASP A 1 95 ? 25.163 1.954 -17.510 1.00 59.75 95 ASP A N 1
ATOM 735 C CA . ASP A 1 95 ? 24.232 2.954 -18.041 1.00 59.75 95 ASP A CA 1
ATOM 736 C C . ASP A 1 95 ? 23.015 2.328 -18.732 1.00 59.75 95 ASP A C 1
ATOM 738 O O . ASP A 1 95 ? 21.896 2.834 -18.604 1.00 59.75 95 ASP A O 1
ATOM 742 N N . GLN A 1 96 ? 23.172 1.177 -19.393 1.00 62.88 96 GLN A N 1
ATOM 743 C CA . GLN A 1 96 ? 22.029 0.464 -19.974 1.00 62.88 96 GLN A CA 1
ATOM 744 C C . GLN A 1 96 ? 21.086 -0.082 -18.900 1.00 62.88 96 GLN A C 1
ATOM 746 O O . GLN A 1 96 ? 19.864 0.007 -19.051 1.00 62.88 96 GLN A O 1
ATOM 751 N N . VAL A 1 97 ? 21.629 -0.597 -17.793 1.00 68.75 97 VAL A N 1
ATOM 752 C CA . VAL A 1 97 ? 20.826 -1.078 -16.660 1.00 68.75 97 VAL A CA 1
ATOM 753 C C . VAL A 1 97 ? 20.038 0.073 -16.032 1.00 68.75 97 VAL A C 1
ATOM 755 O O . VAL A 1 97 ? 18.831 -0.063 -15.818 1.00 68.75 97 VAL A O 1
ATOM 758 N N . LYS A 1 98 ? 20.666 1.240 -15.827 1.00 71.50 98 LYS A N 1
ATOM 759 C CA . LYS A 1 98 ? 19.982 2.448 -15.323 1.00 71.50 98 LYS A CA 1
ATOM 760 C C . LYS A 1 98 ? 18.837 2.887 -16.235 1.00 71.50 98 LYS A C 1
ATOM 762 O O . LYS A 1 98 ? 17.754 3.204 -15.742 1.00 71.50 98 LYS A O 1
ATOM 767 N N . ILE A 1 99 ? 19.028 2.840 -17.555 1.00 74.88 99 ILE A N 1
ATOM 768 C CA . ILE A 1 99 ? 17.976 3.166 -18.532 1.00 74.88 99 ILE A CA 1
ATOM 769 C C . ILE A 1 99 ? 16.805 2.175 -18.444 1.00 74.88 99 ILE A C 1
ATOM 771 O O . ILE A 1 99 ? 15.646 2.589 -18.505 1.00 74.88 99 ILE A O 1
ATOM 775 N N . ILE A 1 100 ? 17.077 0.875 -18.297 1.00 75.12 100 ILE A N 1
ATOM 776 C CA . ILE A 1 100 ? 16.036 -0.161 -18.188 1.00 75.12 100 ILE A CA 1
ATOM 777 C C . ILE A 1 100 ? 15.224 0.019 -16.902 1.00 75.12 100 ILE A C 1
ATOM 779 O O . ILE A 1 100 ? 13.992 0.013 -16.952 1.00 75.12 100 ILE A O 1
ATOM 783 N N . VAL A 1 101 ? 15.897 0.241 -15.771 1.00 77.75 101 VAL A N 1
ATOM 784 C CA . VAL A 1 101 ? 15.241 0.505 -14.482 1.00 77.75 101 VAL A CA 1
ATOM 785 C C . VAL A 1 101 ? 14.416 1.793 -14.552 1.00 77.75 101 VAL A C 1
ATOM 787 O O . VAL A 1 101 ? 13.261 1.801 -14.130 1.00 77.75 101 VAL A O 1
ATOM 790 N N . GLY A 1 102 ? 14.950 2.857 -15.159 1.00 74.38 102 GLY A N 1
ATOM 791 C CA . GLY A 1 102 ? 14.228 4.117 -15.347 1.00 74.38 102 GLY A CA 1
ATOM 792 C C . GLY A 1 102 ? 12.967 3.964 -16.203 1.00 74.38 102 GLY A C 1
ATOM 793 O O . GLY A 1 102 ? 11.902 4.455 -15.833 1.00 74.38 102 GLY A O 1
ATOM 794 N N . LYS A 1 103 ? 13.046 3.218 -17.314 1.00 79.56 103 LYS A N 1
ATOM 795 C CA . LYS A 1 103 ? 11.874 2.902 -18.153 1.00 79.56 103 LYS A CA 1
ATOM 796 C C . LYS A 1 103 ? 10.828 2.090 -17.396 1.00 79.56 103 LYS A C 1
ATOM 798 O O . LYS A 1 103 ? 9.639 2.354 -17.547 1.00 79.56 103 LYS A O 1
ATOM 803 N N . TYR A 1 104 ? 11.261 1.132 -16.582 1.00 76.75 104 TYR A N 1
ATOM 804 C CA . TYR A 1 104 ? 10.370 0.323 -15.757 1.00 76.75 104 TYR A CA 1
ATOM 805 C C . TYR A 1 104 ? 9.644 1.164 -14.693 1.00 76.75 104 TYR A C 1
ATOM 807 O O . TYR A 1 104 ? 8.425 1.072 -14.573 1.00 76.75 104 TYR A O 1
ATOM 815 N N . ILE A 1 105 ? 10.356 2.053 -13.992 1.00 80.75 105 ILE A N 1
ATOM 816 C CA . ILE A 1 105 ? 9.752 2.977 -13.015 1.00 80.75 105 ILE A CA 1
ATOM 817 C C . ILE A 1 105 ? 8.765 3.926 -13.699 1.00 80.75 105 ILE A C 1
ATOM 819 O O . ILE A 1 105 ? 7.648 4.099 -13.216 1.00 80.75 105 ILE A O 1
ATOM 823 N N . ASN A 1 106 ? 9.136 4.495 -14.847 1.00 81.00 106 ASN A N 1
ATOM 824 C CA . ASN A 1 106 ? 8.230 5.350 -15.612 1.00 81.00 106 ASN A CA 1
ATOM 825 C C . ASN A 1 106 ? 6.977 4.597 -16.066 1.00 81.00 106 ASN A C 1
ATOM 827 O O . ASN A 1 106 ? 5.894 5.173 -16.078 1.00 81.00 106 ASN A O 1
ATOM 831 N N . HIS A 1 107 ? 7.099 3.313 -16.403 1.00 78.69 107 HIS A N 1
ATOM 832 C CA . HIS A 1 107 ? 5.948 2.498 -16.770 1.00 78.69 107 HIS A CA 1
ATOM 833 C C . HIS A 1 107 ? 4.994 2.278 -15.587 1.00 78.69 107 HIS A C 1
ATOM 835 O O . HIS A 1 107 ? 3.788 2.451 -15.750 1.00 78.69 107 HIS A O 1
ATOM 841 N N . LEU A 1 108 ? 5.525 1.985 -14.393 1.00 79.38 108 LEU A N 1
ATOM 842 C CA . LEU A 1 108 ? 4.727 1.900 -13.163 1.00 79.38 108 LEU A CA 1
ATOM 843 C C . LEU A 1 108 ? 4.003 3.225 -12.882 1.00 79.38 108 LEU A C 1
ATOM 845 O O . LEU A 1 108 ? 2.796 3.245 -12.651 1.00 79.38 108 LEU A O 1
ATOM 849 N N . LEU A 1 109 ? 4.726 4.344 -12.946 1.00 81.38 109 LEU A N 1
ATOM 850 C CA . LEU A 1 109 ? 4.153 5.667 -12.697 1.00 81.38 109 LEU A CA 1
ATOM 851 C C . LEU A 1 109 ? 3.069 6.024 -13.715 1.00 81.38 109 LEU A C 1
ATOM 853 O O . LEU A 1 109 ? 2.015 6.508 -13.317 1.00 81.38 109 LEU A O 1
ATOM 857 N N . SER A 1 110 ? 3.284 5.727 -15.000 1.00 80.38 110 SER A N 1
ATOM 858 C CA . SER A 1 110 ? 2.281 5.950 -16.046 1.00 80.38 110 SE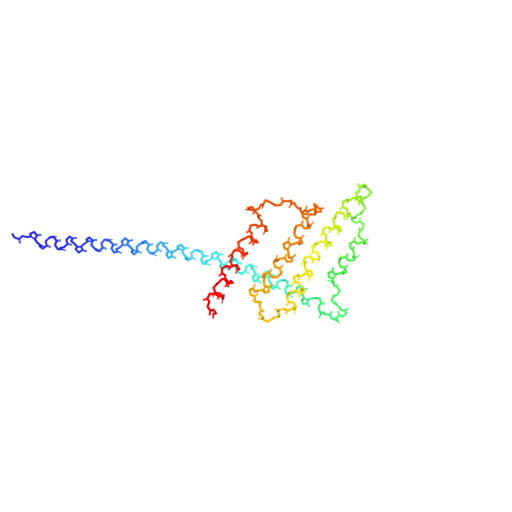R A CA 1
ATOM 859 C C . SER A 1 110 ? 0.978 5.224 -15.727 1.00 80.38 110 SER A C 1
ATOM 861 O O . SER A 1 110 ? -0.085 5.817 -15.841 1.00 80.38 110 SER A O 1
ATOM 863 N N . LYS A 1 111 ? 1.045 3.975 -15.253 1.00 82.06 111 LYS A N 1
ATOM 864 C CA . LYS A 1 111 ? -0.153 3.210 -14.885 1.00 82.06 111 LYS A CA 1
ATOM 865 C C . LYS A 1 111 ? -0.915 3.806 -13.703 1.00 82.06 111 LYS A C 1
ATOM 867 O O . LYS A 1 111 ? -2.143 3.813 -13.728 1.00 82.06 111 LYS A O 1
ATOM 872 N N . LEU A 1 112 ? -0.212 4.348 -12.706 1.00 81.88 112 LEU A N 1
ATOM 873 C CA . LEU A 1 112 ? -0.852 5.062 -11.592 1.00 81.88 112 LEU A CA 1
ATOM 874 C C . LEU A 1 112 ? -1.502 6.365 -12.039 1.00 81.88 112 LEU A C 1
ATOM 876 O O . LEU A 1 112 ? -2.607 6.668 -11.597 1.00 81.88 112 LEU A O 1
ATOM 880 N N . VAL A 1 113 ? -0.827 7.126 -12.902 1.00 84.19 113 VAL A N 1
ATOM 881 C CA . VAL A 1 113 ? -1.364 8.379 -13.443 1.00 84.19 113 VAL A CA 1
ATOM 882 C C . VAL A 1 113 ? -2.609 8.092 -14.278 1.00 84.19 113 VAL A C 1
ATOM 884 O O . VAL A 1 113 ? -3.656 8.668 -13.999 1.00 84.19 113 VAL A O 1
ATOM 887 N N . ASP A 1 114 ? -2.550 7.117 -15.189 1.00 83.31 114 ASP A N 1
ATOM 888 C CA . ASP A 1 114 ? -3.700 6.700 -15.999 1.00 83.31 114 ASP A CA 1
ATOM 889 C C . ASP A 1 114 ? -4.885 6.254 -15.127 1.00 83.31 114 ASP A C 1
ATOM 891 O O . ASP A 1 114 ? -6.045 6.424 -15.502 1.00 83.31 114 ASP A O 1
ATOM 895 N N . PHE A 1 115 ? -4.620 5.617 -13.983 1.00 83.94 115 PHE A N 1
ATOM 896 C CA . PHE A 1 115 ? -5.656 5.210 -13.035 1.00 83.94 115 PHE A CA 1
ATOM 897 C C . PHE A 1 115 ? -6.257 6.404 -12.282 1.00 83.94 115 PHE A C 1
ATOM 899 O O . PHE A 1 115 ? -7.479 6.484 -12.144 1.00 83.94 115 PHE A O 1
ATOM 906 N N . ALA A 1 116 ? -5.420 7.337 -11.825 1.00 82.94 116 ALA A N 1
ATOM 907 C CA . ALA A 1 116 ? -5.854 8.547 -11.133 1.00 82.94 116 ALA A CA 1
ATOM 908 C C . ALA A 1 116 ? -6.683 9.463 -12.047 1.00 82.94 116 ALA A C 1
ATOM 910 O O . ALA A 1 116 ? -7.714 9.980 -11.626 1.00 82.94 116 ALA A O 1
ATOM 911 N N . GLU A 1 117 ? -6.291 9.602 -13.316 1.00 82.88 117 GLU A N 1
ATOM 912 C CA . GLU A 1 117 ? -7.048 10.363 -14.317 1.00 82.88 117 GLU A CA 1
ATOM 913 C C . GLU A 1 117 ? -8.404 9.722 -14.637 1.00 82.88 117 GLU A C 1
ATOM 915 O O . GLU A 1 117 ? -9.388 10.428 -14.861 1.00 82.88 117 GLU A O 1
ATOM 920 N N . ARG A 1 118 ? -8.483 8.385 -14.618 1.00 79.69 118 ARG A N 1
ATOM 921 C CA . ARG A 1 118 ? -9.742 7.646 -14.801 1.00 79.69 118 ARG A CA 1
ATOM 922 C C . ARG A 1 118 ? -10.683 7.743 -13.595 1.00 79.69 118 ARG A C 1
ATOM 924 O O . ARG A 1 118 ? -11.883 7.550 -13.773 1.00 79.69 118 ARG A O 1
ATOM 931 N N . ASN A 1 119 ? -10.172 8.060 -12.403 1.00 79.38 119 ASN A N 1
ATOM 932 C CA . ASN A 1 119 ? -10.936 8.086 -11.149 1.00 79.38 119 ASN A CA 1
ATOM 933 C C . ASN A 1 119 ? -10.741 9.409 -10.369 1.00 79.38 119 ASN A C 1
ATOM 935 O O . ASN A 1 119 ? -10.229 9.389 -9.248 1.00 79.38 119 ASN A O 1
ATOM 939 N N . PRO A 1 120 ? -11.144 10.568 -10.928 1.00 70.50 120 PRO A N 1
ATOM 940 C CA . PRO A 1 120 ? -10.784 11.886 -10.393 1.00 70.50 120 PRO A CA 1
ATOM 941 C C . PRO A 1 120 ? -11.501 12.285 -9.091 1.00 70.50 120 PRO A C 1
ATOM 943 O O . PRO A 1 120 ? -10.994 13.132 -8.360 1.00 70.50 120 PRO A O 1
ATOM 946 N N . GLU A 1 121 ? -12.671 11.714 -8.789 1.00 73.25 121 GLU A N 1
ATOM 947 C CA . GLU A 1 121 ? -13.513 12.156 -7.659 1.00 73.25 121 GLU A CA 1
ATOM 948 C C . GLU A 1 121 ? -13.685 11.094 -6.567 1.00 73.25 121 GLU A C 1
ATOM 950 O O . GLU A 1 121 ? -13.767 11.429 -5.384 1.00 73.25 121 GLU A O 1
ATOM 955 N N . GLN A 1 122 ? -13.725 9.812 -6.937 1.00 74.25 122 GLN A N 1
ATOM 956 C CA . GLN A 1 122 ? -13.893 8.715 -5.992 1.00 74.25 122 GLN A CA 1
ATOM 957 C C . GLN A 1 122 ? -13.246 7.444 -6.536 1.00 74.25 122 GLN A C 1
ATOM 959 O O . GLN A 1 122 ? -13.531 7.020 -7.653 1.00 74.25 122 GLN A O 1
ATOM 964 N N . ILE A 1 123 ? -12.389 6.831 -5.723 1.00 78.62 123 ILE A N 1
ATOM 965 C CA . ILE A 1 123 ? -11.790 5.536 -6.029 1.00 78.62 123 ILE A CA 1
ATOM 966 C C . ILE A 1 123 ? -12.657 4.463 -5.371 1.00 78.62 123 ILE A C 1
ATOM 968 O O . ILE A 1 123 ? -12.759 4.412 -4.143 1.00 78.62 123 ILE A O 1
ATOM 972 N N . ASP A 1 124 ? -13.296 3.631 -6.188 1.00 82.75 124 ASP A N 1
ATOM 973 C CA . ASP A 1 124 ? -14.032 2.459 -5.717 1.00 82.75 124 ASP A CA 1
ATOM 974 C C . ASP A 1 124 ? -13.068 1.306 -5.388 1.00 82.75 124 ASP A C 1
ATOM 976 O O . ASP A 1 124 ? -11.996 1.178 -5.984 1.00 82.75 124 ASP A O 1
ATOM 980 N N . ILE A 1 125 ? -13.461 0.445 -4.452 1.00 79.81 125 ILE A N 1
ATOM 981 C CA . ILE A 1 125 ? -12.713 -0.740 -4.016 1.00 79.81 125 ILE A CA 1
ATOM 982 C C . ILE A 1 125 ? -12.480 -1.697 -5.193 1.00 79.81 125 ILE A C 1
ATOM 984 O O . ILE A 1 125 ? -11.404 -2.279 -5.303 1.00 79.81 125 ILE A O 1
ATOM 988 N N . PHE A 1 126 ? -13.443 -1.810 -6.112 1.00 80.75 126 PHE A N 1
ATOM 989 C CA . PHE A 1 126 ? -13.284 -2.587 -7.345 1.00 80.75 126 PHE A CA 1
ATOM 990 C C . PHE A 1 126 ? -12.202 -2.003 -8.260 1.00 80.75 126 PHE A C 1
ATOM 992 O O . PHE A 1 126 ? -11.349 -2.737 -8.748 1.00 80.75 126 PHE A O 1
ATOM 999 N N . GLY A 1 127 ? -12.166 -0.675 -8.411 1.00 83.06 127 GLY A N 1
ATOM 1000 C CA . GLY A 1 127 ? -11.101 0.003 -9.149 1.00 83.06 127 GLY A CA 1
ATOM 1001 C C . GLY A 1 127 ? -9.732 -0.151 -8.479 1.00 83.06 127 GLY A C 1
ATOM 1002 O O . GLY A 1 127 ? -8.731 -0.324 -9.169 1.00 83.06 127 GLY A O 1
ATOM 1003 N N . MET A 1 128 ? -9.672 -0.142 -7.140 1.00 83.94 128 MET A N 1
ATOM 1004 C CA . MET A 1 128 ? -8.423 -0.414 -6.411 1.00 83.94 128 MET A CA 1
ATOM 1005 C C . MET A 1 128 ? -7.900 -1.830 -6.670 1.00 83.94 128 MET A C 1
ATOM 1007 O O . MET A 1 128 ? -6.697 -1.993 -6.858 1.00 83.94 128 MET A O 1
ATOM 1011 N N . GLN A 1 129 ? -8.782 -2.832 -6.717 1.00 85.38 129 GLN A N 1
ATOM 1012 C CA . GLN A 1 129 ? -8.387 -4.208 -7.022 1.00 85.38 129 GLN A CA 1
ATOM 1013 C C . GLN A 1 129 ? -7.820 -4.321 -8.444 1.00 85.38 129 GLN A C 1
ATOM 1015 O O . GLN A 1 129 ? -6.777 -4.939 -8.635 1.00 85.38 129 GLN A O 1
ATOM 1020 N N . GLU A 1 130 ? -8.447 -3.672 -9.431 1.00 85.88 130 GLU A N 1
ATOM 1021 C CA . GLU A 1 130 ? -7.965 -3.689 -10.820 1.00 85.88 130 GLU A CA 1
ATOM 1022 C C . GLU A 1 130 ? -6.547 -3.114 -10.957 1.00 85.88 130 GLU A C 1
ATOM 1024 O O . GLU A 1 130 ? -5.683 -3.730 -11.586 1.00 85.88 130 GLU A O 1
ATOM 1029 N N . ILE A 1 131 ? -6.269 -1.955 -10.343 1.00 88.88 131 ILE A N 1
ATOM 1030 C CA . ILE A 1 131 ? -4.922 -1.365 -10.400 1.00 88.88 131 ILE A CA 1
ATOM 1031 C C . ILE A 1 131 ? -3.907 -2.170 -9.584 1.00 88.88 131 ILE A C 1
ATOM 1033 O O . ILE A 1 131 ? -2.741 -2.251 -9.970 1.00 88.88 131 ILE A O 1
ATOM 1037 N N . GLU A 1 132 ? -4.325 -2.788 -8.480 1.00 88.44 132 GLU A N 1
ATOM 1038 C CA . GLU A 1 132 ? -3.465 -3.663 -7.684 1.00 88.44 132 GLU A CA 1
ATOM 1039 C C . GLU A 1 132 ? -3.085 -4.939 -8.447 1.00 88.44 132 GLU A C 1
ATOM 1041 O O . GLU A 1 132 ? -1.924 -5.360 -8.394 1.00 88.44 132 GLU A O 1
ATOM 1046 N N . ASP A 1 133 ? -4.007 -5.506 -9.225 1.00 88.56 133 ASP A N 1
ATOM 1047 C CA . ASP A 1 133 ? -3.740 -6.648 -10.099 1.00 88.56 133 ASP A CA 1
ATOM 1048 C C . ASP A 1 133 ? -2.795 -6.262 -11.249 1.00 88.56 133 ASP A C 1
ATOM 1050 O O . ASP A 1 133 ? -1.812 -6.969 -11.505 1.00 88.56 133 ASP A O 1
ATOM 1054 N N . GLU A 1 134 ? -3.025 -5.114 -11.904 1.00 87.62 134 GLU A N 1
ATOM 1055 C CA . GLU A 1 134 ? -2.114 -4.581 -12.930 1.00 87.62 134 GLU A CA 1
ATOM 1056 C C . GLU A 1 134 ? -0.704 -4.347 -12.360 1.00 87.62 134 GLU A C 1
ATOM 1058 O O . GLU A 1 134 ? 0.299 -4.741 -12.966 1.00 87.62 134 GLU A O 1
ATOM 1063 N N . MET A 1 135 ? -0.607 -3.762 -11.166 1.00 88.88 135 MET A N 1
ATOM 1064 C CA . MET A 1 135 ? 0.672 -3.521 -10.499 1.00 88.88 135 MET A CA 1
ATOM 1065 C C . MET A 1 135 ? 1.374 -4.803 -10.081 1.00 88.88 135 MET A C 1
ATOM 1067 O O . MET A 1 135 ? 2.585 -4.936 -10.269 1.00 88.88 135 MET A O 1
ATOM 1071 N N . SER A 1 136 ? 0.624 -5.774 -9.571 1.00 89.31 136 SER A N 1
ATOM 1072 C CA . SER A 1 136 ? 1.153 -7.090 -9.220 1.00 89.31 136 SER A CA 1
ATOM 1073 C C . SER A 1 136 ? 1.754 -7.785 -10.442 1.00 89.31 136 SER A C 1
ATOM 1075 O O . SER A 1 136 ? 2.855 -8.328 -10.353 1.00 89.31 136 SER A O 1
ATOM 1077 N N . GLN A 1 137 ? 1.109 -7.705 -11.610 1.00 88.19 137 GLN A N 1
ATOM 1078 C CA . GLN A 1 137 ? 1.665 -8.240 -12.861 1.00 88.19 137 GLN A CA 1
ATOM 1079 C C . GLN A 1 137 ? 2.968 -7.542 -13.268 1.00 88.19 137 GLN A C 1
ATOM 1081 O O . GLN A 1 137 ? 3.913 -8.207 -13.702 1.00 88.19 137 GLN A O 1
ATOM 1086 N N . LEU A 1 138 ? 3.051 -6.220 -13.099 1.00 87.38 138 LEU A N 1
ATOM 1087 C CA . LEU A 1 138 ? 4.275 -5.471 -13.385 1.00 87.38 138 LEU A CA 1
ATOM 1088 C C . LEU A 1 138 ? 5.409 -5.839 -12.430 1.00 87.38 138 LEU A C 1
ATOM 1090 O O . LEU A 1 138 ? 6.541 -6.002 -12.884 1.00 87.38 138 LEU A O 1
ATOM 1094 N N . TYR A 1 139 ? 5.119 -6.056 -11.147 1.00 88.06 139 TYR A N 1
ATOM 1095 C CA . TYR A 1 139 ? 6.116 -6.542 -10.197 1.00 88.06 139 TYR A CA 1
ATOM 1096 C C . TYR A 1 139 ? 6.587 -7.964 -10.513 1.00 88.06 139 TYR A C 1
ATOM 1098 O O . TYR A 1 139 ? 7.792 -8.209 -10.471 1.00 88.06 139 TYR A O 1
ATOM 1106 N N . ILE A 1 140 ? 5.691 -8.877 -10.908 1.00 88.75 140 ILE A N 1
ATOM 1107 C CA . ILE A 1 140 ? 6.077 -10.217 -11.392 1.00 88.75 140 ILE A CA 1
ATOM 1108 C C . ILE A 1 140 ? 7.014 -10.088 -12.593 1.00 88.75 140 ILE A C 1
ATOM 1110 O O . ILE A 1 140 ? 8.089 -10.683 -12.606 1.00 88.75 140 ILE A O 1
ATOM 1114 N N . PHE A 1 141 ? 6.657 -9.249 -13.569 1.00 84.88 141 PHE A N 1
ATOM 1115 C CA . PHE A 1 141 ? 7.508 -8.983 -14.726 1.00 84.88 141 PHE A CA 1
ATOM 1116 C C . PHE A 1 141 ? 8.878 -8.421 -14.316 1.00 84.88 141 PHE A C 1
ATOM 1118 O O . PHE A 1 141 ? 9.909 -8.840 -14.848 1.00 84.88 141 PHE A O 1
ATOM 1125 N N . GLY A 1 142 ? 8.904 -7.494 -13.357 1.00 84.06 142 GLY A N 1
ATOM 1126 C CA . GLY A 1 142 ? 10.132 -6.926 -12.815 1.00 84.06 142 GLY A CA 1
ATOM 1127 C C . GLY A 1 142 ? 11.023 -7.972 -12.141 1.00 84.06 142 GLY A C 1
ATOM 1128 O O . GLY A 1 142 ? 12.242 -7.935 -12.326 1.00 84.06 142 GLY A O 1
ATOM 1129 N N . GLU A 1 143 ? 10.442 -8.917 -11.399 1.00 85.06 143 GLU A N 1
ATOM 1130 C CA . GLU A 1 143 ? 11.173 -10.027 -10.775 1.00 85.06 143 GLU A CA 1
ATOM 1131 C C . GLU A 1 143 ? 11.703 -11.019 -11.823 1.00 85.06 143 GLU A C 1
ATOM 1133 O O . GLU A 1 143 ? 12.881 -11.383 -11.786 1.00 85.06 143 GLU A O 1
ATOM 1138 N N . ASP A 1 144 ? 10.877 -11.406 -12.800 1.00 82.25 144 ASP A N 1
ATOM 1139 C CA . ASP A 1 144 ? 11.240 -12.347 -13.870 1.00 82.25 144 ASP A CA 1
ATOM 1140 C C . ASP A 1 144 ? 12.381 -11.813 -14.740 1.00 82.25 144 ASP A C 1
ATOM 1142 O O . ASP A 1 144 ? 13.291 -12.545 -15.147 1.00 82.25 144 ASP A O 1
ATOM 1146 N N . LYS A 1 145 ? 12.350 -10.508 -15.025 1.00 79.88 145 LYS A N 1
ATOM 1147 C CA . LYS A 1 145 ? 13.400 -9.809 -15.773 1.00 79.88 145 LYS A CA 1
ATOM 1148 C C . LYS A 1 145 ? 14.587 -9.401 -14.908 1.00 79.88 145 LYS A C 1
ATOM 1150 O O . LYS A 1 145 ? 15.528 -8.821 -15.446 1.00 79.88 145 LYS A O 1
ATOM 1155 N N . LYS A 1 146 ? 14.573 -9.724 -13.609 1.00 80.00 146 LYS A N 1
ATOM 1156 C CA . LYS A 1 146 ? 15.607 -9.351 -12.629 1.00 80.00 146 LYS A CA 1
ATOM 1157 C C . LYS A 1 146 ? 15.872 -7.840 -12.581 1.00 80.00 146 LYS A C 1
ATOM 1159 O O . LYS A 1 146 ? 16.981 -7.416 -12.273 1.00 80.00 146 LYS A O 1
ATOM 1164 N N . ILE A 1 147 ? 14.855 -7.040 -12.901 1.00 80.00 147 ILE A N 1
ATOM 1165 C CA . ILE A 1 147 ? 14.878 -5.577 -12.772 1.00 80.00 147 ILE A CA 1
ATOM 1166 C C . ILE A 1 147 ? 14.748 -5.207 -11.292 1.00 80.00 147 ILE A C 1
ATOM 1168 O O . ILE A 1 147 ? 15.415 -4.290 -10.820 1.00 80.00 147 ILE A O 1
ATOM 1172 N N . ILE A 1 148 ? 13.915 -5.951 -10.557 1.00 81.75 148 ILE A N 1
ATOM 1173 C CA . ILE A 1 148 ? 13.788 -5.860 -9.101 1.00 81.75 148 ILE A CA 1
ATOM 1174 C C . ILE A 1 148 ? 14.168 -7.196 -8.438 1.00 81.75 148 ILE A C 1
ATOM 1176 O O . ILE A 1 148 ? 14.078 -8.248 -9.078 1.00 81.75 148 ILE A O 1
ATOM 1180 N N . PRO A 1 149 ? 14.598 -7.186 -7.163 1.00 82.88 149 PRO A N 1
ATOM 1181 C CA . PRO A 1 149 ? 14.900 -8.411 -6.429 1.00 82.88 149 PRO A CA 1
ATOM 1182 C C . PRO A 1 149 ? 13.656 -9.282 -6.238 1.00 82.88 149 PRO A C 1
ATOM 1184 O O . PRO A 1 149 ? 12.570 -8.771 -5.977 1.00 82.88 149 PRO A O 1
ATOM 1187 N N . THR A 1 150 ? 13.824 -10.604 -6.297 1.00 86.00 150 THR A N 1
ATOM 1188 C CA . THR A 1 150 ? 12.732 -11.546 -6.031 1.00 86.00 150 THR A CA 1
ATOM 1189 C C . THR A 1 150 ? 12.303 -11.475 -4.568 1.00 86.00 150 THR A C 1
ATOM 1191 O O . THR A 1 150 ? 13.094 -11.747 -3.661 1.00 86.00 150 THR A O 1
ATOM 1194 N N . THR A 1 151 ? 11.031 -11.164 -4.338 1.00 87.12 151 THR A N 1
ATOM 1195 C CA . THR A 1 151 ? 10.440 -11.096 -2.998 1.00 87.12 151 THR A CA 1
ATOM 1196 C C . THR A 1 151 ? 9.817 -12.434 -2.606 1.00 87.12 151 THR A C 1
ATOM 1198 O O . THR A 1 151 ? 9.227 -13.137 -3.436 1.00 87.12 151 THR A O 1
ATOM 1201 N N . LYS A 1 152 ? 9.931 -12.814 -1.329 1.00 86.62 152 LYS A N 1
ATOM 1202 C CA . LYS A 1 152 ? 9.243 -14.000 -0.797 1.00 86.62 152 LYS A CA 1
ATOM 1203 C C . LYS A 1 152 ? 7.734 -13.739 -0.690 1.00 86.62 152 LYS A C 1
ATOM 1205 O O . LYS A 1 152 ? 7.340 -12.592 -0.511 1.00 86.62 152 LYS A O 1
ATOM 1210 N N . PRO A 1 153 ? 6.879 -14.779 -0.715 1.00 83.50 153 PRO A N 1
ATOM 1211 C CA . PRO A 1 153 ? 5.426 -14.608 -0.587 1.00 83.50 153 PRO A CA 1
ATOM 1212 C C . PRO A 1 153 ? 4.979 -13.894 0.699 1.00 83.50 153 PRO A C 1
ATOM 1214 O O . PRO A 1 153 ? 3.926 -13.274 0.729 1.00 83.50 153 PRO A O 1
ATOM 1217 N N . THR A 1 154 ? 5.776 -13.985 1.764 1.00 83.25 154 THR A N 1
ATOM 1218 C CA . THR A 1 154 ? 5.483 -13.402 3.080 1.00 83.25 154 THR A CA 1
ATOM 1219 C C . THR A 1 154 ? 6.047 -11.996 3.268 1.00 83.25 154 THR A C 1
ATOM 1221 O O . THR A 1 154 ? 5.989 -11.486 4.380 1.00 83.25 154 THR A O 1
ATOM 1224 N N . GLU A 1 155 ? 6.651 -11.395 2.240 1.00 83.50 155 GLU A N 1
ATOM 1225 C CA . GLU A 1 155 ? 7.385 -10.134 2.354 1.00 83.50 155 GLU A CA 1
ATOM 1226 C C . GLU A 1 155 ? 7.023 -9.170 1.212 1.00 83.50 155 GLU A C 1
ATOM 1228 O O . GLU A 1 155 ? 6.717 -9.578 0.089 1.00 83.50 155 GLU A O 1
ATOM 1233 N N . GLY A 1 156 ? 7.101 -7.869 1.497 1.00 86.31 156 GLY A N 1
ATOM 1234 C CA . GLY A 1 156 ? 6.962 -6.809 0.499 1.00 86.31 156 GLY A CA 1
ATOM 1235 C C . GLY A 1 156 ? 5.598 -6.788 -0.193 1.00 86.31 156 GLY A C 1
ATOM 1236 O O . GLY A 1 156 ? 4.558 -6.977 0.438 1.00 86.31 156 GLY A O 1
ATOM 1237 N N . TRP A 1 157 ? 5.609 -6.542 -1.504 1.00 86.50 157 TRP A N 1
ATOM 1238 C CA . TRP A 1 157 ? 4.390 -6.338 -2.291 1.00 86.50 157 TRP A CA 1
ATOM 1239 C C . TRP A 1 157 ? 3.507 -7.594 -2.366 1.00 86.50 157 TRP A C 1
ATOM 1241 O O . TRP A 1 157 ? 2.287 -7.471 -2.365 1.00 86.50 157 TRP A O 1
ATOM 1251 N N . LYS A 1 158 ? 4.094 -8.801 -2.331 1.00 89.56 158 LYS A N 1
ATOM 1252 C CA . LYS A 1 158 ? 3.347 -10.073 -2.358 1.00 89.56 158 LYS A CA 1
ATOM 1253 C C . LYS A 1 158 ? 2.503 -10.284 -1.105 1.00 89.56 158 LYS A C 1
ATOM 1255 O O . LYS A 1 158 ? 1.385 -10.784 -1.198 1.00 89.56 158 LYS A O 1
ATOM 1260 N N . GLN A 1 159 ? 3.025 -9.889 0.057 1.00 89.50 159 GLN A N 1
ATOM 1261 C CA . GLN A 1 159 ? 2.275 -9.956 1.308 1.00 89.50 159 GLN A CA 1
ATOM 1262 C C . GLN A 1 159 ? 1.102 -8.974 1.288 1.00 89.50 159 GLN A C 1
ATOM 1264 O O . GLN A 1 159 ? -0.014 -9.360 1.628 1.00 89.50 159 GLN A O 1
ATOM 1269 N N . SER A 1 160 ? 1.352 -7.726 0.883 1.00 86.31 160 SER A N 1
ATOM 1270 C CA . SER A 1 160 ? 0.310 -6.698 0.802 1.00 86.31 160 SER A CA 1
ATOM 1271 C C . SER A 1 160 ? -0.800 -7.103 -0.167 1.00 86.31 160 SER A C 1
ATOM 1273 O O . SER A 1 160 ? -1.960 -7.121 0.238 1.00 86.31 160 SER A O 1
ATOM 1275 N N . ALA A 1 161 ? -0.442 -7.556 -1.374 1.00 87.81 161 ALA A N 1
ATOM 1276 C CA . ALA A 1 161 ? -1.398 -8.034 -2.371 1.00 87.81 161 ALA A CA 1
ATOM 1277 C C . ALA A 1 161 ? -2.238 -9.210 -1.845 1.00 87.81 161 ALA A C 1
ATOM 1279 O O . ALA A 1 161 ? -3.453 -9.237 -2.016 1.00 87.81 161 ALA A O 1
ATOM 1280 N N . ALA A 1 162 ? -1.626 -10.161 -1.129 1.00 87.31 162 ALA A N 1
ATOM 1281 C CA . ALA A 1 162 ? -2.359 -11.281 -0.538 1.00 87.31 162 ALA A CA 1
ATOM 1282 C C . ALA A 1 162 ? -3.358 -10.836 0.547 1.00 87.31 162 ALA A C 1
ATOM 1284 O O . ALA A 1 162 ? -4.451 -11.396 0.648 1.00 87.31 162 ALA A O 1
ATOM 1285 N N . VAL A 1 163 ? -2.999 -9.841 1.364 1.00 88.81 163 VAL A N 1
ATOM 1286 C CA . VAL A 1 163 ? -3.888 -9.293 2.401 1.00 88.81 163 VAL A CA 1
ATOM 1287 C C . VAL A 1 163 ? -5.046 -8.521 1.774 1.00 88.81 163 VAL A C 1
ATOM 1289 O O . VAL A 1 163 ? -6.193 -8.718 2.180 1.00 88.81 163 VAL A O 1
ATOM 1292 N N . HIS A 1 164 ? -4.768 -7.66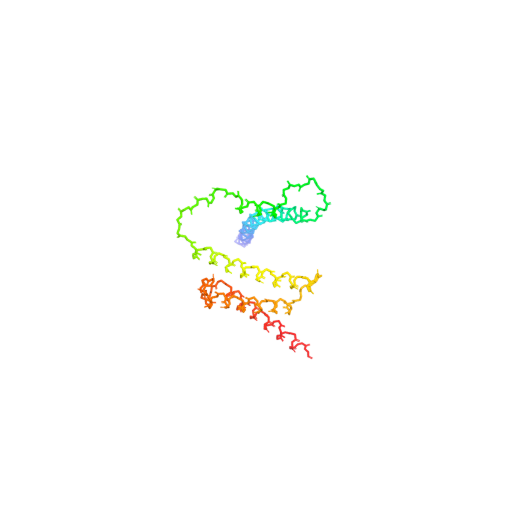9 0.789 1.00 88.06 164 HIS A N 1
ATOM 1293 C CA . HIS A 1 164 ? -5.796 -6.879 0.116 1.00 88.06 164 HIS A CA 1
ATOM 1294 C C . HIS A 1 164 ? -6.747 -7.760 -0.693 1.00 88.06 164 HIS A C 1
ATOM 1296 O O . HIS A 1 164 ? -7.958 -7.608 -0.559 1.00 88.06 164 HIS A O 1
ATOM 1302 N N . HIS A 1 165 ? -6.235 -8.774 -1.392 1.00 87.19 165 HIS A N 1
ATOM 1303 C CA . HIS A 1 165 ? -7.070 -9.739 -2.103 1.00 87.19 165 HIS A CA 1
ATOM 1304 C C . HIS A 1 165 ? -8.013 -10.497 -1.150 1.00 87.19 165 HIS A C 1
ATOM 1306 O O . HIS A 1 165 ? -9.207 -10.607 -1.405 1.00 87.19 165 HIS A O 1
ATOM 1312 N N . GLN A 1 166 ? -7.530 -10.942 0.018 1.00 87.62 166 GLN A N 1
ATOM 1313 C CA . GLN A 1 166 ? -8.401 -11.561 1.031 1.00 87.62 166 GLN A CA 1
ATOM 1314 C C . GLN A 1 166 ? -9.467 -10.605 1.585 1.00 87.62 166 GLN A C 1
ATOM 1316 O O . GLN A 1 166 ? -10.551 -11.048 1.974 1.00 87.62 166 GLN A O 1
ATOM 1321 N N . LEU A 1 167 ? -9.155 -9.312 1.691 1.00 86.44 167 LEU A N 1
ATOM 1322 C CA . LEU A 1 167 ? -10.119 -8.295 2.102 1.00 86.44 167 LEU A CA 1
ATOM 1323 C C . LEU A 1 167 ? -11.178 -8.081 1.015 1.00 86.44 167 LEU A C 1
ATOM 1325 O O . LEU A 1 167 ? -12.364 -8.021 1.338 1.00 86.44 167 LEU A O 1
ATOM 1329 N N . PHE A 1 168 ? -10.752 -8.012 -0.245 1.00 87.06 168 PHE A N 1
ATOM 1330 C CA . PHE A 1 168 ? -11.626 -7.875 -1.401 1.00 87.06 168 PHE A CA 1
ATOM 1331 C C . PHE A 1 168 ? -12.605 -9.046 -1.503 1.00 87.06 168 PHE A C 1
ATOM 1333 O O . PHE A 1 168 ? -13.811 -8.821 -1.538 1.00 87.06 168 PHE A O 1
ATOM 1340 N N . GLU A 1 169 ? -12.117 -10.285 -1.423 1.00 86.88 169 GLU A N 1
ATOM 1341 C CA . GLU A 1 169 ? -12.954 -11.494 -1.452 1.00 86.88 169 GLU A CA 1
ATOM 1342 C C . GLU A 1 169 ? -14.024 -11.487 -0.349 1.00 86.88 169 GLU A C 1
ATOM 1344 O O . GLU A 1 169 ? -15.186 -11.813 -0.591 1.00 86.88 169 GLU A O 1
ATOM 1349 N N . LYS A 1 170 ? -13.672 -11.039 0.864 1.00 86.38 170 LYS A N 1
ATOM 1350 C CA . LYS A 1 170 ? -14.646 -10.886 1.959 1.00 86.38 170 LYS A CA 1
ATOM 1351 C C . LYS A 1 170 ? -15.687 -9.811 1.665 1.00 86.38 170 LYS A C 1
ATOM 1353 O O . LYS A 1 170 ? -16.857 -9.989 1.984 1.00 86.38 170 LYS A O 1
ATOM 1358 N N . LEU A 1 171 ? -15.277 -8.670 1.115 1.00 83.94 171 LEU A N 1
ATOM 1359 C CA . LEU A 1 171 ? -16.209 -7.602 0.751 1.00 83.94 171 LEU A CA 1
ATOM 1360 C C . LEU A 1 171 ? -17.148 -8.054 -0.370 1.00 83.94 171 LEU A C 1
ATOM 1362 O O . LEU A 1 171 ? -18.350 -7.809 -0.285 1.00 83.94 171 LEU A O 1
ATOM 1366 N N . HIS A 1 172 ? -16.617 -8.772 -1.358 1.00 85.00 172 HIS A N 1
ATOM 1367 C CA . HIS A 1 172 ? -17.394 -9.366 -2.436 1.00 85.00 172 HIS A CA 1
ATOM 1368 C C . HIS A 1 172 ? -18.437 -10.345 -1.893 1.00 85.00 172 HIS A C 1
ATOM 1370 O O . HIS A 1 172 ? -19.618 -10.213 -2.215 1.00 85.00 172 HIS A O 1
ATOM 1376 N N . SER A 1 173 ? -18.043 -11.250 -0.986 1.00 86.19 173 SER A N 1
ATOM 1377 C CA . SER A 1 173 ? -18.979 -12.205 -0.383 1.00 86.19 173 SER A CA 1
ATOM 1378 C C . SER A 1 173 ? -20.101 -11.508 0.393 1.00 86.19 173 SER A C 1
ATOM 1380 O O . SER A 1 173 ? -21.254 -11.898 0.275 1.00 86.19 173 SER A O 1
ATOM 1382 N N . TYR A 1 174 ? -19.814 -10.421 1.123 1.00 83.81 174 TYR A N 1
ATOM 1383 C CA . TYR A 1 174 ? -20.862 -9.647 1.808 1.00 83.81 174 TYR A CA 1
ATOM 1384 C C . TYR A 1 174 ? -21.838 -8.949 0.853 1.00 83.81 174 TYR A C 1
ATOM 1386 O O . TYR A 1 174 ? -22.997 -8.736 1.217 1.00 83.81 174 TYR A O 1
ATOM 1394 N N . ILE A 1 175 ? -21.380 -8.553 -0.335 1.00 82.38 175 ILE A N 1
ATOM 1395 C CA . ILE A 1 175 ? -22.221 -7.924 -1.361 1.00 82.38 175 ILE A CA 1
ATOM 1396 C C . ILE A 1 175 ? -23.101 -8.972 -2.051 1.00 82.38 175 ILE A C 1
ATOM 1398 O O . ILE A 1 175 ? -24.258 -8.685 -2.356 1.00 82.38 175 ILE A O 1
ATOM 1402 N N . GLU A 1 176 ? -22.575 -10.173 -2.291 1.00 78.31 176 GLU A N 1
ATOM 1403 C CA . GLU A 1 176 ? -23.329 -11.275 -2.895 1.00 78.31 176 GLU A CA 1
ATOM 1404 C C . GLU A 1 176 ? -24.323 -11.922 -1.925 1.00 78.31 176 GLU A C 1
ATOM 1406 O O . GLU A 1 176 ? -25.446 -12.199 -2.331 1.00 78.31 176 GLU A O 1
ATOM 1411 N N . ASP A 1 177 ? -23.974 -12.069 -0.644 1.00 72.62 177 ASP A N 1
ATOM 1412 C CA . ASP A 1 177 ? -24.858 -12.640 0.386 1.00 72.62 177 ASP A CA 1
ATOM 1413 C C . ASP A 1 177 ? -26.036 -11.716 0.769 1.00 72.62 177 ASP A C 1
ATOM 1415 O O . ASP A 1 177 ? -26.994 -12.159 1.404 1.00 72.62 177 ASP A O 1
ATOM 1419 N N . ASN A 1 178 ? -25.977 -10.426 0.412 1.00 55.78 178 ASN A N 1
ATOM 1420 C CA . ASN A 1 178 ? -27.048 -9.441 0.639 1.00 55.78 178 ASN A CA 1
ATOM 1421 C C . ASN A 1 178 ? -27.912 -9.160 -0.609 1.00 55.78 178 ASN A C 1
ATOM 1423 O O . ASN A 1 178 ? -28.725 -8.229 -0.585 1.00 55.78 178 ASN A O 1
ATOM 1427 N N . LYS A 1 179 ? -27.742 -9.928 -1.691 1.00 48.97 179 LYS A N 1
ATOM 1428 C CA . LYS A 1 179 ? -28.633 -9.928 -2.863 1.00 48.97 179 LYS A CA 1
ATOM 1429 C C . LYS A 1 179 ? -29.657 -11.056 -2.776 1.00 48.97 179 LYS A C 1
ATOM 1431 O O . LYS A 1 179 ? -30.793 -10.814 -3.242 1.00 48.97 179 LYS A O 1
#

Radius of gyration: 29.87 Å; chains: 1; bounding box: 66×49×91 Å

pLDDT: mean 74.24, std 16.58, range [37.5, 92.81]

Foldseek 3Di:
DCVVVVVVVVVVVVVVVVVVVVVVVVVVVVVVVVVVVVVVVVVVVVVVVVVVVVVVLVVVVPDPDPPPPPNVVVVVVCVVVDPVPPPPDDDPPVVVLVVVLVVLVVVLVVLVVVLCVVAVDDQDLVSVLVSLVVVVVSVVVCCVVVNDPDDDCCDDSNVVNVVSVVVVVVVVVVVVVVD

Organism: Trichomonas vaginalis (strain ATCC PRA-98 / G3) (NCBI:txid412133)